Protein AF-A0A932URH0-F1 (afdb_monomer_lite)

Secondary structure (DSSP, 8-state):
--EEETTSEE-SEEEEETTT--EEEEPTT-EE--S-TTPEEEEP-S-GGGHHHHHHHHHHHHHHHHHHHHHHHHHHHHHHHHHHHHHHHHHHHHHHTT--

pLDDT: mean 78.93, std 10.64, range [52.06, 95.44]

Radius of gyration: 26.66 Å; chains: 1; bounding box: 62×22×64 Å

Sequence (100 aa):
MTRYRGGMWAPQGFYLEQDTWEARTVPKGGGILEGMENSIYIRLPVPPVLMPFLGAFLGGLYVIFLPLIAPALLVWLLGVKARKGLMSVKVRLLEGRRGA

Foldseek 3Di:
DDKDFAQDWDAFAWKAWPPPRDIDGADHPTDGRHDPRPTIIDGDPDDPVCPVVVVVVVVVCCVVVVVVVVVVVVVVVVVVVVVVVVVVVVVVVVVVVVVD

Structure (mmCIF, N/CA/C/O backbone):
data_AF-A0A932URH0-F1
#
_entry.id   AF-A0A932URH0-F1
#
loop_
_atom_site.group_PDB
_atom_site.id
_atom_site.type_symbol
_atom_site.label_atom_id
_atom_site.label_alt_id
_atom_site.label_comp_id
_atom_site.label_asym_id
_atom_site.label_entity_id
_atom_site.label_seq_id
_atom_site.pdbx_PDB_ins_code
_atom_site.Cartn_x
_atom_site.Cartn_y
_atom_site.Cartn_z
_atom_site.occupancy
_atom_site.B_iso_or_equiv
_atom_site.auth_seq_id
_atom_site.auth_comp_id
_atom_site.auth_asym_id
_atom_site.auth_atom_id
_atom_site.pdbx_PDB_model_num
ATOM 1 N N . MET A 1 1 ? -5.794 6.441 -20.835 1.00 53.53 1 MET A N 1
ATOM 2 C CA . MET A 1 1 ? -4.871 5.369 -20.399 1.00 53.53 1 MET A CA 1
ATOM 3 C C . MET A 1 1 ? -4.452 4.582 -21.626 1.00 53.53 1 MET A C 1
ATOM 5 O O . MET A 1 1 ? -5.318 4.011 -22.275 1.00 53.53 1 MET A O 1
ATOM 9 N N . THR A 1 2 ? -3.169 4.597 -21.980 1.00 67.12 2 THR A N 1
ATOM 10 C CA . THR A 1 2 ? -2.657 3.849 -23.138 1.00 67.12 2 THR A CA 1
ATOM 11 C C . THR A 1 2 ? -2.446 2.391 -22.732 1.00 67.12 2 THR A C 1
ATOM 13 O O . THR A 1 2 ? -1.708 2.125 -21.781 1.00 67.12 2 THR A O 1
ATOM 16 N N . ARG A 1 3 ? -3.132 1.467 -23.413 1.00 68.75 3 ARG A N 1
ATOM 17 C CA . ARG A 1 3 ? -2.992 0.018 -23.221 1.00 68.75 3 ARG A CA 1
ATOM 18 C C . ARG A 1 3 ? -2.015 -0.532 -24.259 1.00 68.75 3 ARG A C 1
ATOM 20 O O . ARG A 1 3 ? -2.130 -0.194 -25.434 1.00 68.75 3 ARG A O 1
ATOM 27 N N . TYR A 1 4 ? -1.085 -1.365 -23.817 1.00 74.06 4 TYR A N 1
ATOM 28 C CA . TYR A 1 4 ? -0.100 -2.055 -24.647 1.00 74.06 4 TYR A CA 1
ATOM 29 C C . TYR A 1 4 ? -0.364 -3.562 -24.575 1.00 74.06 4 TYR A C 1
ATOM 31 O O . TYR A 1 4 ? -0.869 -4.043 -23.565 1.00 74.06 4 TYR A O 1
ATOM 39 N N . ARG A 1 5 ? -0.061 -4.303 -25.641 1.00 79.88 5 ARG A N 1
ATOM 40 C CA . ARG A 1 5 ? -0.159 -5.771 -25.658 1.00 79.88 5 ARG A CA 1
ATOM 41 C C . ARG A 1 5 ? 1.222 -6.395 -25.503 1.00 79.88 5 ARG A C 1
ATOM 43 O O . ARG A 1 5 ? 2.210 -5.789 -25.928 1.00 79.88 5 ARG A O 1
ATOM 50 N N . GLY A 1 6 ? 1.269 -7.589 -24.917 1.00 74.81 6 GLY A N 1
ATOM 51 C CA . GLY A 1 6 ? 2.462 -8.435 -24.941 1.00 74.81 6 GLY A CA 1
ATOM 52 C C . GLY A 1 6 ? 2.934 -8.674 -26.377 1.00 74.81 6 GLY A C 1
ATOM 53 O O . GLY A 1 6 ? 2.127 -8.748 -27.302 1.00 74.81 6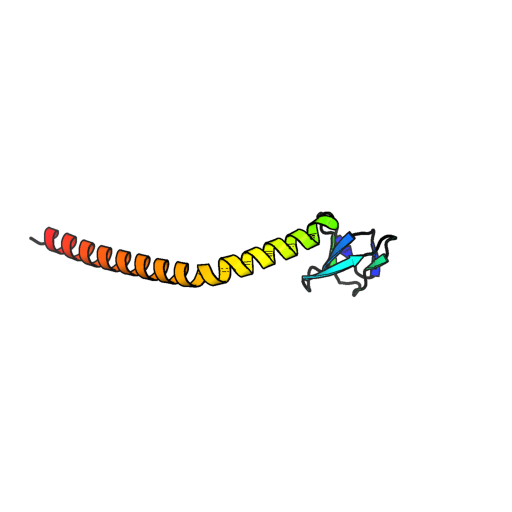 GLY A O 1
ATOM 54 N N . GLY A 1 7 ? 4.249 -8.702 -26.577 1.00 76.75 7 GLY A N 1
ATOM 55 C CA . GLY A 1 7 ? 4.883 -8.841 -27.891 1.00 76.75 7 GLY A CA 1
ATOM 56 C C . GLY A 1 7 ? 5.051 -7.537 -28.682 1.00 76.75 7 GLY A C 1
ATOM 57 O O . GLY A 1 7 ? 5.754 -7.533 -29.690 1.00 76.75 7 GLY A O 1
ATOM 58 N N . MET A 1 8 ? 4.479 -6.410 -28.237 1.00 78.38 8 MET A N 1
ATOM 59 C CA . MET A 1 8 ? 4.684 -5.113 -28.895 1.00 78.38 8 MET A CA 1
ATOM 60 C C . MET A 1 8 ? 5.888 -4.351 -28.329 1.00 78.38 8 MET A C 1
ATOM 62 O O . MET A 1 8 ? 6.214 -4.444 -27.142 1.00 78.38 8 MET A O 1
ATOM 66 N N . TRP A 1 9 ? 6.527 -3.543 -29.182 1.00 78.62 9 TRP A N 1
ATOM 67 C CA . TRP A 1 9 ? 7.562 -2.607 -28.751 1.00 78.62 9 TRP A CA 1
ATOM 68 C C . TRP A 1 9 ? 6.950 -1.502 -27.891 1.00 78.62 9 TRP A C 1
ATOM 70 O O . TRP A 1 9 ? 5.978 -0.849 -28.285 1.00 78.62 9 TRP A O 1
ATOM 80 N N . ALA A 1 10 ? 7.535 -1.282 -26.720 1.00 80.00 10 ALA A N 1
ATOM 81 C CA . ALA A 1 10 ? 7.068 -0.301 -25.764 1.00 80.00 10 ALA A CA 1
ATOM 82 C C . ALA A 1 10 ? 8.183 0.688 -25.401 1.00 80.00 10 ALA A C 1
ATOM 84 O O . ALA A 1 10 ? 9.339 0.293 -25.210 1.00 80.00 10 ALA A O 1
ATOM 85 N N . PRO A 1 11 ? 7.857 1.988 -25.276 1.00 74.94 11 PRO A N 1
ATOM 86 C CA . PRO A 1 11 ? 8.822 2.983 -24.835 1.00 74.94 11 PRO A CA 1
ATOM 87 C C . PRO A 1 11 ? 9.230 2.737 -23.377 1.00 74.94 11 PRO A C 1
ATOM 89 O O . PRO A 1 11 ? 8.494 2.122 -22.607 1.00 74.94 11 PRO A O 1
ATOM 92 N N . GLN A 1 12 ? 10.379 3.279 -22.974 1.00 75.31 12 GLN A N 1
ATOM 93 C CA . GLN A 1 12 ? 10.875 3.206 -21.598 1.00 75.31 12 GLN A CA 1
ATOM 94 C C . GLN A 1 12 ? 9.784 3.567 -20.566 1.00 75.31 12 GLN A C 1
ATOM 96 O O . GLN A 1 12 ? 9.099 4.596 -20.679 1.00 75.31 12 GLN A O 1
ATOM 101 N N . GLY A 1 13 ? 9.654 2.743 -19.524 1.00 74.44 13 GLY A N 1
ATOM 102 C CA . GLY A 1 13 ? 8.721 2.994 -18.430 1.00 74.44 13 GLY A CA 1
ATOM 103 C C . GLY A 1 13 ? 8.338 1.749 -17.640 1.00 74.44 13 GLY A C 1
ATOM 104 O O . GLY A 1 13 ? 8.845 0.655 -17.880 1.00 74.44 13 GLY A O 1
ATOM 105 N N . PHE A 1 14 ? 7.422 1.952 -16.695 1.00 75.62 14 PHE A N 1
ATOM 106 C CA . PHE A 1 14 ? 6.803 0.893 -15.908 1.00 75.62 14 PHE A CA 1
ATOM 107 C C . PHE A 1 14 ? 5.470 0.494 -16.531 1.00 75.62 14 PHE A C 1
ATOM 109 O O . PHE A 1 14 ? 4.621 1.346 -16.822 1.00 75.62 14 PHE A O 1
ATOM 116 N N . TYR A 1 15 ? 5.297 -0.806 -16.707 1.00 78.56 15 TYR A N 1
ATOM 117 C CA . TYR A 1 15 ? 4.103 -1.413 -17.265 1.00 78.56 15 TYR A CA 1
ATOM 118 C C . TYR A 1 15 ? 3.536 -2.385 -16.248 1.00 78.56 15 TYR A C 1
ATOM 120 O O . TYR A 1 15 ? 4.267 -3.192 -15.685 1.00 78.56 15 TYR A O 1
ATOM 128 N N . LEU A 1 16 ? 2.238 -2.284 -16.003 1.00 79.31 16 LEU A N 1
ATOM 129 C CA . LEU A 1 16 ? 1.520 -3.177 -15.110 1.00 79.31 16 LEU A CA 1
ATOM 130 C C . LEU A 1 16 ? 0.619 -4.075 -15.947 1.00 79.31 16 LEU A C 1
ATOM 132 O O . LEU A 1 16 ? -0.216 -3.568 -16.698 1.00 79.31 16 LEU A O 1
ATOM 136 N N . GLU A 1 17 ? 0.787 -5.382 -15.831 1.00 81.62 17 GLU A N 1
ATOM 137 C CA . GLU A 1 17 ? -0.120 -6.343 -16.450 1.00 81.62 17 GLU A CA 1
ATOM 138 C C . GLU A 1 17 ? -1.454 -6.365 -15.694 1.00 81.62 17 GLU A C 1
ATOM 140 O O . GLU A 1 17 ? -1.475 -6.461 -14.469 1.00 81.62 17 GLU A O 1
ATOM 145 N N . GLN A 1 18 ? -2.577 -6.238 -16.403 1.00 80.19 18 GLN A N 1
ATOM 146 C CA . GLN A 1 18 ? -3.897 -6.139 -15.765 1.00 80.19 18 GLN A CA 1
ATOM 147 C C . GLN A 1 18 ? -4.355 -7.447 -15.119 1.00 80.19 18 GLN A C 1
ATOM 149 O O . GLN A 1 18 ? -4.983 -7.406 -14.063 1.00 80.19 18 GLN A O 1
ATOM 154 N N . ASP A 1 19 ? -4.051 -8.580 -15.748 1.00 77.31 19 ASP A N 1
ATOM 155 C CA . ASP A 1 19 ? -4.558 -9.882 -15.311 1.00 77.31 19 ASP A CA 1
ATOM 156 C C . ASP A 1 19 ? -3.748 -10.446 -14.140 1.00 77.31 19 ASP A C 1
ATOM 158 O O . ASP A 1 19 ? -4.314 -10.989 -13.193 1.00 77.31 19 ASP A O 1
ATOM 162 N N . THR A 1 20 ? -2.424 -10.280 -14.171 1.00 79.00 20 THR A N 1
ATOM 163 C CA . THR A 1 20 ? -1.508 -10.833 -13.161 1.00 79.00 20 THR A CA 1
ATOM 164 C C . THR A 1 20 ? -1.078 -9.817 -12.106 1.00 79.00 20 THR A C 1
ATOM 166 O O . THR A 1 20 ? -0.515 -10.208 -11.086 1.00 79.00 20 THR A O 1
ATOM 169 N N . TRP A 1 21 ? -1.334 -8.520 -12.323 1.00 75.88 21 TRP A N 1
ATOM 170 C CA . TRP A 1 21 ? -0.807 -7.428 -11.494 1.00 75.88 21 TRP A CA 1
ATOM 171 C C . TRP A 1 21 ? 0.728 -7.404 -11.399 1.00 75.88 21 TRP A C 1
ATOM 173 O O . TRP A 1 21 ? 1.298 -6.816 -10.477 1.00 75.88 21 TRP A O 1
ATOM 183 N N . GLU A 1 22 ? 1.421 -7.992 -12.375 1.00 73.94 22 GLU A N 1
ATOM 184 C CA . GLU A 1 22 ? 2.879 -7.971 -12.433 1.00 73.94 22 GLU A CA 1
ATOM 185 C C . GLU A 1 22 ? 3.398 -6.648 -12.999 1.00 73.94 22 GLU A C 1
ATOM 187 O O . GLU A 1 22 ? 2.993 -6.186 -14.071 1.00 73.94 22 GLU A O 1
ATOM 192 N N . ALA A 1 23 ? 4.337 -6.035 -12.277 1.00 73.00 23 ALA A N 1
ATOM 193 C CA . ALA A 1 23 ? 5.036 -4.845 -12.732 1.00 73.00 23 ALA A CA 1
ATOM 194 C C . ALA A 1 23 ? 6.276 -5.242 -13.546 1.00 73.00 23 ALA A C 1
ATOM 196 O O . ALA A 1 23 ? 7.241 -5.782 -13.005 1.00 73.00 23 ALA A O 1
ATOM 197 N N . ARG A 1 24 ? 6.279 -4.920 -14.841 1.00 75.38 24 ARG A N 1
ATOM 198 C CA . ARG A 1 24 ? 7.434 -5.070 -15.733 1.00 75.38 24 ARG A CA 1
ATOM 199 C C . ARG A 1 24 ? 8.065 -3.713 -16.017 1.00 75.38 24 ARG A C 1
ATOM 201 O O . ARG A 1 24 ? 7.379 -2.713 -16.238 1.00 75.38 24 ARG A O 1
ATOM 208 N N . THR A 1 25 ? 9.394 -3.677 -16.018 1.00 77.38 25 THR A N 1
ATOM 209 C CA . THR A 1 25 ? 10.161 -2.454 -16.283 1.00 77.38 25 THR A CA 1
ATOM 210 C C . THR A 1 25 ? 10.840 -2.566 -17.634 1.00 77.38 25 THR A C 1
ATOM 212 O O . THR A 1 25 ? 11.633 -3.478 -17.848 1.00 77.38 25 THR A O 1
ATOM 215 N N . VAL A 1 26 ? 10.563 -1.620 -18.531 1.00 78.50 26 VAL A N 1
ATOM 216 C CA . VAL A 1 26 ? 11.242 -1.539 -19.828 1.00 78.50 26 VAL A CA 1
ATOM 217 C C . VAL A 1 26 ? 12.442 -0.586 -19.704 1.00 78.50 26 VAL A C 1
ATOM 219 O O . VAL A 1 26 ? 12.242 0.585 -19.348 1.00 78.50 26 VAL A O 1
ATOM 222 N N . PRO A 1 27 ? 13.679 -1.052 -19.969 1.00 72.00 27 PRO A N 1
ATOM 223 C CA . PRO A 1 27 ? 14.900 -0.266 -19.789 1.00 72.00 27 PRO A CA 1
ATOM 224 C C . PRO A 1 27 ? 15.022 0.928 -20.757 1.00 72.00 27 PRO A C 1
ATOM 226 O O . PRO A 1 27 ? 14.246 1.101 -21.702 1.00 72.00 27 PRO A O 1
ATOM 229 N N . LYS A 1 28 ? 16.014 1.796 -20.495 1.00 62.53 28 LYS A N 1
ATOM 230 C CA . LYS A 1 28 ? 16.365 2.937 -21.362 1.00 62.53 28 LYS A CA 1
ATOM 231 C C . LYS A 1 28 ? 16.758 2.417 -22.750 1.00 62.53 28 LYS A C 1
ATOM 233 O O . LYS A 1 28 ? 17.729 1.681 -22.859 1.00 62.53 28 LYS A O 1
ATOM 238 N N . GLY A 1 29 ? 16.004 2.804 -23.780 1.00 62.78 29 GLY A N 1
ATOM 239 C CA . GLY A 1 29 ? 16.150 2.298 -25.156 1.00 62.78 29 GLY A CA 1
ATOM 240 C C . GLY A 1 29 ? 14.870 1.683 -25.729 1.00 62.78 29 GLY A C 1
ATOM 241 O O . GLY A 1 29 ? 14.764 1.509 -26.939 1.00 62.78 29 GLY A O 1
ATOM 242 N N . GLY A 1 30 ? 13.869 1.435 -24.877 1.00 68.12 30 GLY A N 1
ATOM 243 C CA . GLY A 1 30 ? 12.672 0.707 -25.284 1.00 68.12 30 GLY A CA 1
ATOM 244 C C . GLY A 1 30 ? 12.959 -0.786 -25.421 1.00 68.12 30 GLY A C 1
ATOM 245 O O . GLY A 1 30 ? 14.107 -1.225 -25.464 1.00 68.12 30 GLY A O 1
ATOM 246 N N . GLY A 1 31 ? 11.904 -1.583 -25.432 1.00 76.88 31 GLY A N 1
ATOM 247 C CA . GLY A 1 31 ? 12.021 -3.034 -25.443 1.00 76.88 31 GLY A CA 1
ATOM 248 C C . GLY A 1 31 ? 10.695 -3.675 -25.798 1.00 76.88 31 GLY A C 1
ATOM 249 O O . GLY A 1 31 ? 9.653 -3.017 -25.802 1.00 76.88 31 GLY A O 1
ATOM 250 N N . ILE A 1 32 ? 10.743 -4.958 -26.128 1.00 76.75 32 ILE A N 1
ATOM 251 C CA . ILE A 1 32 ? 9.535 -5.744 -26.357 1.00 76.75 32 ILE A CA 1
ATOM 252 C C . ILE A 1 32 ? 8.931 -6.069 -24.990 1.00 76.75 32 ILE A C 1
ATOM 254 O O . ILE A 1 32 ? 9.641 -6.502 -24.083 1.00 76.75 32 ILE A O 1
ATOM 258 N N . LEU A 1 33 ? 7.628 -5.834 -24.831 1.00 74.31 33 LEU A N 1
ATOM 259 C CA . LEU A 1 33 ? 6.892 -6.301 -23.658 1.00 74.31 33 LEU A CA 1
ATOM 260 C C . LEU A 1 33 ? 6.841 -7.829 -23.687 1.00 74.31 33 LEU A C 1
ATOM 262 O O . LEU A 1 33 ? 6.097 -8.415 -24.470 1.00 74.31 33 LEU A O 1
ATOM 266 N N . GLU A 1 34 ? 7.648 -8.468 -22.847 1.00 65.00 34 GLU A N 1
ATOM 267 C CA . GLU A 1 34 ? 7.630 -9.918 -22.673 1.00 65.00 34 GLU A CA 1
ATOM 268 C C . GLU A 1 34 ? 6.304 -10.344 -22.031 1.00 65.00 34 GLU A C 1
ATOM 270 O O . GLU A 1 34 ? 6.045 -10.006 -20.878 1.00 65.00 34 GLU A O 1
ATOM 275 N N . GLY A 1 35 ? 5.471 -11.062 -22.785 1.00 65.44 35 GLY A N 1
ATOM 276 C CA . GLY A 1 35 ? 4.150 -11.534 -22.366 1.00 65.44 35 GLY A CA 1
ATOM 277 C C . GLY A 1 35 ? 3.423 -12.232 -23.518 1.00 65.44 35 GLY A C 1
ATOM 278 O O . GLY A 1 35 ? 3.850 -12.136 -24.670 1.00 65.44 35 GLY A O 1
ATOM 279 N N . MET A 1 36 ? 2.330 -12.940 -23.223 1.00 63.72 36 MET A N 1
ATOM 280 C CA . MET A 1 36 ? 1.471 -13.514 -24.267 1.00 63.72 36 MET A CA 1
ATOM 281 C C . MET A 1 36 ? 0.761 -12.396 -25.043 1.00 63.72 36 MET A C 1
ATOM 283 O O . MET A 1 36 ? 0.526 -11.309 -24.523 1.00 63.72 36 MET A O 1
ATOM 287 N N . GLU A 1 37 ? 0.363 -12.660 -26.286 1.00 64.00 37 GLU A N 1
ATOM 288 C CA . GLU A 1 37 ? -0.293 -11.670 -27.161 1.00 64.00 37 GLU A CA 1
ATOM 289 C C . GLU A 1 37 ? -1.632 -11.141 -26.592 1.00 64.00 37 GLU A C 1
ATOM 291 O O . GLU A 1 37 ? -2.093 -10.050 -26.942 1.00 64.00 37 GLU A O 1
ATOM 296 N N . ASN A 1 38 ? -2.219 -11.886 -25.646 1.00 70.62 38 ASN A N 1
ATOM 297 C CA . ASN A 1 38 ? -3.418 -11.512 -24.895 1.00 70.62 3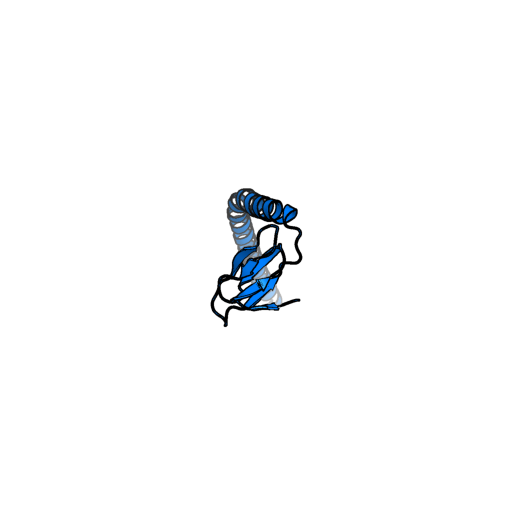8 ASN A CA 1
ATOM 298 C C . ASN A 1 38 ? -3.143 -10.694 -23.619 1.00 70.62 38 ASN A C 1
ATOM 300 O O . ASN A 1 38 ? -4.085 -10.129 -23.068 1.00 70.62 38 ASN A O 1
ATOM 304 N N . SER A 1 39 ? -1.893 -10.594 -23.156 1.00 74.19 39 SER A N 1
ATOM 305 C CA . SER A 1 39 ? -1.538 -9.831 -21.956 1.00 74.19 39 SER A CA 1
ATOM 306 C C . SER A 1 39 ? -1.743 -8.334 -22.192 1.00 74.19 39 SER A C 1
ATOM 308 O O . SER A 1 39 ? -1.124 -7.741 -23.084 1.00 74.19 39 SER A O 1
ATOM 310 N N . ILE A 1 40 ? -2.605 -7.705 -21.388 1.00 78.69 40 ILE A N 1
ATOM 311 C CA . ILE A 1 40 ? -2.857 -6.261 -21.447 1.00 78.69 40 ILE A CA 1
ATOM 312 C C . ILE A 1 40 ? -1.998 -5.550 -20.403 1.00 78.69 40 ILE A C 1
ATOM 314 O O . ILE A 1 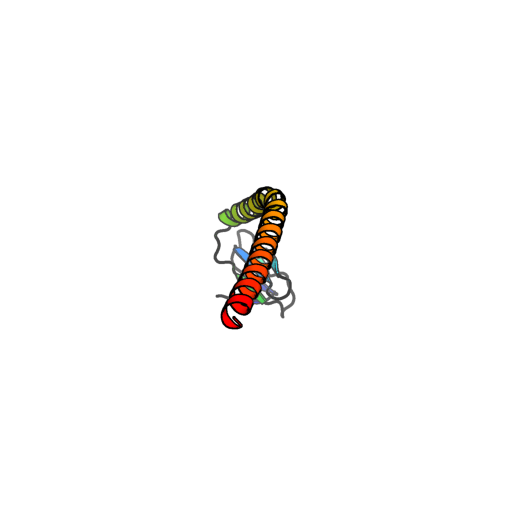40 ? -2.194 -5.702 -19.199 1.00 78.69 40 ILE A O 1
ATOM 318 N N . TYR A 1 41 ? -1.095 -4.697 -20.876 1.00 75.62 41 TYR A N 1
ATOM 319 C CA . TYR A 1 41 ? -0.229 -3.861 -20.057 1.00 75.62 41 TYR A CA 1
ATOM 320 C C . TYR A 1 41 ? -0.744 -2.420 -20.000 1.00 75.62 41 TYR A C 1
ATOM 322 O O . TYR A 1 41 ? -0.983 -1.776 -21.026 1.00 75.62 41 TYR A O 1
ATOM 330 N N . ILE A 1 42 ? -0.876 -1.870 -18.795 1.00 79.00 42 ILE A N 1
ATOM 331 C CA . ILE A 1 42 ? -1.124 -0.445 -18.568 1.00 79.00 42 ILE A CA 1
ATOM 332 C C . ILE A 1 42 ? 0.209 0.242 -18.306 1.00 79.00 42 ILE A C 1
ATOM 334 O O . ILE A 1 42 ? 0.946 -0.138 -17.396 1.00 79.00 42 ILE A O 1
ATOM 338 N N . ARG A 1 43 ? 0.497 1.313 -19.046 1.00 70.69 43 ARG A N 1
ATOM 339 C CA . ARG A 1 43 ? 1.613 2.191 -18.693 1.00 70.69 43 ARG A CA 1
ATOM 340 C C . ARG A 1 43 ? 1.263 2.980 -17.435 1.00 70.69 43 ARG A C 1
ATOM 342 O O . ARG A 1 43 ? 0.303 3.755 -17.435 1.00 70.69 43 ARG A O 1
ATOM 349 N N . LEU A 1 44 ? 2.062 2.811 -16.389 1.00 71.38 44 LEU A N 1
ATOM 350 C CA . LEU A 1 44 ? 1.932 3.589 -15.167 1.00 71.38 44 LEU A CA 1
ATOM 351 C C . LEU A 1 44 ? 2.403 5.033 -15.440 1.00 71.38 44 LEU A C 1
ATOM 353 O O . LEU A 1 44 ? 3.555 5.229 -15.830 1.00 71.38 44 LEU A O 1
ATOM 357 N N . PRO A 1 45 ? 1.551 6.060 -15.244 1.00 67.38 45 PRO A N 1
ATOM 358 C CA . PRO A 1 45 ? 1.911 7.463 -15.465 1.00 67.38 45 PRO A CA 1
ATOM 359 C C . PRO A 1 45 ? 2.752 8.048 -14.316 1.00 67.38 45 PRO A C 1
ATOM 361 O O . PRO A 1 45 ? 2.799 9.261 -14.137 1.00 67.38 45 PRO A O 1
ATOM 364 N N . VAL A 1 46 ? 3.398 7.201 -13.512 1.00 66.62 46 VAL A N 1
ATOM 365 C CA . VAL A 1 46 ? 4.295 7.626 -12.437 1.00 66.62 46 VAL A CA 1
ATOM 366 C C . VAL A 1 46 ? 5.732 7.684 -12.957 1.00 66.62 46 VAL A C 1
ATOM 368 O O . VAL A 1 46 ? 6.204 6.723 -13.571 1.00 66.62 46 VAL A O 1
ATOM 371 N N . PRO A 1 47 ? 6.455 8.793 -12.714 1.00 69.38 47 PRO A N 1
ATOM 372 C CA . PRO A 1 47 ? 7.879 8.874 -12.981 1.00 69.38 47 PRO A CA 1
ATOM 373 C C . PRO A 1 47 ? 8.626 7.687 -12.354 1.00 69.38 47 PRO A C 1
ATOM 375 O O . PRO A 1 47 ? 8.432 7.417 -11.168 1.00 69.38 47 PRO A O 1
ATOM 378 N N . PRO A 1 48 ? 9.534 7.028 -13.095 1.00 67.81 48 PRO A N 1
ATOM 379 C CA . PRO A 1 48 ? 10.368 5.939 -12.591 1.00 67.81 48 PRO A CA 1
ATOM 380 C C . PRO A 1 48 ? 11.030 6.188 -11.236 1.00 67.81 48 PRO A C 1
ATOM 382 O O . PRO A 1 48 ? 11.168 5.285 -10.418 1.00 67.81 48 PRO A O 1
ATOM 385 N N . VAL A 1 49 ? 11.409 7.443 -10.999 1.00 69.12 49 VAL A N 1
ATOM 386 C CA . VAL A 1 49 ? 12.093 7.905 -9.791 1.00 69.12 49 VAL A CA 1
ATOM 387 C C . VAL A 1 49 ? 11.191 7.853 -8.554 1.00 69.12 49 VAL A C 1
ATOM 389 O O . VAL A 1 49 ? 11.702 7.729 -7.449 1.00 69.12 49 VAL A O 1
ATOM 392 N N . LEU A 1 50 ? 9.865 7.912 -8.714 1.00 76.62 50 LEU A N 1
ATOM 393 C CA . LEU A 1 50 ? 8.914 7.905 -7.597 1.00 76.62 50 LEU A CA 1
ATOM 394 C C . LEU A 1 50 ? 8.525 6.495 -7.137 1.00 76.62 50 LEU A C 1
ATOM 396 O O . LEU A 1 50 ? 8.020 6.339 -6.027 1.00 76.62 50 LEU A O 1
ATOM 400 N N . MET A 1 51 ? 8.782 5.461 -7.941 1.00 74.62 51 MET A N 1
ATOM 401 C CA . MET A 1 51 ? 8.383 4.094 -7.594 1.00 74.62 51 MET A CA 1
ATOM 402 C C . MET A 1 51 ? 9.071 3.557 -6.319 1.00 74.62 51 MET A C 1
ATOM 404 O O . MET A 1 51 ? 8.377 2.992 -5.471 1.00 74.62 51 MET A O 1
ATOM 408 N N . PRO A 1 52 ? 10.381 3.795 -6.087 1.00 80.88 52 PRO A N 1
ATOM 409 C CA . PRO A 1 52 ? 11.030 3.430 -4.825 1.00 80.88 52 PRO A CA 1
ATOM 410 C C . PRO A 1 52 ? 10.443 4.156 -3.609 1.00 80.88 52 PRO A C 1
ATOM 412 O O . PRO A 1 52 ? 10.320 3.558 -2.543 1.00 80.88 52 PRO A O 1
ATOM 415 N N . PHE A 1 53 ? 10.031 5.420 -3.765 1.00 86.56 53 PHE A N 1
ATOM 416 C CA . PHE A 1 53 ? 9.383 6.174 -2.688 1.00 86.56 53 PHE A CA 1
ATOM 417 C C . PHE A 1 53 ? 8.029 5.582 -2.328 1.00 86.56 53 PHE A C 1
ATOM 419 O O . PHE A 1 53 ? 7.694 5.536 -1.151 1.00 86.56 53 PHE A O 1
ATOM 426 N N . LEU A 1 54 ? 7.272 5.088 -3.310 1.00 84.62 54 LEU A N 1
ATOM 427 C CA . LEU A 1 54 ? 6.010 4.405 -3.043 1.00 84.62 54 LEU A CA 1
ATOM 428 C C . LEU A 1 54 ? 6.239 3.111 -2.251 1.00 84.62 54 LEU A C 1
ATOM 430 O O . LEU A 1 54 ? 5.533 2.863 -1.278 1.00 84.62 54 LEU A O 1
ATOM 434 N N . GLY A 1 55 ? 7.263 2.333 -2.617 1.00 85.62 55 GLY A N 1
ATOM 435 C CA . GLY A 1 55 ? 7.669 1.144 -1.863 1.00 85.62 55 GLY A CA 1
ATOM 436 C C . GLY A 1 55 ? 8.082 1.475 -0.426 1.00 85.62 55 GLY A C 1
ATOM 437 O O . GLY A 1 55 ? 7.577 0.866 0.515 1.00 85.62 55 GLY A O 1
ATOM 438 N N . ALA A 1 56 ? 8.935 2.486 -0.241 1.00 89.12 56 ALA A N 1
ATOM 439 C CA . ALA A 1 56 ? 9.363 2.945 1.080 1.00 89.12 56 ALA A CA 1
ATOM 440 C C . ALA A 1 56 ? 8.200 3.514 1.910 1.00 89.12 56 ALA A C 1
ATOM 442 O O . ALA A 1 56 ? 8.110 3.248 3.105 1.00 89.12 56 ALA A O 1
ATOM 443 N N . PHE A 1 57 ? 7.287 4.257 1.284 1.00 93.62 57 PHE A N 1
ATOM 444 C CA . PHE A 1 57 ? 6.108 4.819 1.934 1.00 93.62 57 PHE A CA 1
ATOM 445 C C . PHE A 1 57 ? 5.145 3.723 2.389 1.00 93.62 57 PHE A C 1
ATOM 447 O O . PHE A 1 57 ? 4.743 3.715 3.548 1.00 93.62 57 PHE A O 1
ATOM 454 N N . LEU A 1 58 ? 4.816 2.767 1.514 1.00 91.25 58 LEU A N 1
ATOM 455 C CA . LEU A 1 58 ? 3.955 1.633 1.857 1.00 91.25 58 LEU A CA 1
ATOM 456 C C . LEU A 1 58 ? 4.598 0.739 2.923 1.00 91.25 58 LEU A C 1
ATOM 458 O O . LEU A 1 58 ? 3.920 0.331 3.864 1.00 91.25 58 LEU A O 1
ATOM 462 N N . GLY A 1 59 ? 5.904 0.484 2.822 1.00 90.88 59 GLY A N 1
ATOM 463 C CA . GLY A 1 59 ? 6.655 -0.262 3.831 1.00 90.88 59 GLY A CA 1
ATOM 464 C C . GLY A 1 59 ? 6.700 0.457 5.181 1.00 90.88 59 GLY A C 1
ATOM 465 O O . GLY A 1 59 ? 6.454 -0.157 6.216 1.00 90.88 59 GLY A O 1
ATOM 466 N N . GLY A 1 60 ? 6.943 1.769 5.184 1.00 94.19 60 GLY A N 1
ATOM 467 C CA . GLY A 1 60 ? 6.919 2.591 6.395 1.00 94.19 60 GLY A CA 1
ATOM 468 C C . GLY A 1 60 ? 5.530 2.641 7.028 1.00 94.19 60 GLY A C 1
ATOM 469 O O . GLY A 1 60 ? 5.396 2.463 8.239 1.00 94.19 60 GLY A O 1
ATOM 470 N N . LEU A 1 61 ? 4.488 2.797 6.207 1.00 94.88 61 LEU A N 1
ATOM 471 C CA . LEU A 1 61 ? 3.102 2.737 6.655 1.00 94.88 61 LEU A CA 1
ATOM 472 C C . LEU A 1 61 ? 2.803 1.380 7.291 1.00 94.88 61 LEU A C 1
ATOM 474 O O . LEU A 1 61 ? 2.232 1.348 8.373 1.00 94.88 61 LEU A O 1
ATOM 478 N N . TYR A 1 62 ? 3.243 0.279 6.679 1.00 92.19 62 TYR A N 1
ATOM 479 C CA . TYR A 1 62 ? 3.100 -1.060 7.244 1.00 92.19 62 TYR A CA 1
ATOM 480 C C . TYR A 1 62 ? 3.791 -1.169 8.609 1.00 92.19 62 TYR A C 1
ATOM 482 O O . TYR A 1 62 ? 3.136 -1.498 9.590 1.00 92.19 62 TYR A O 1
ATOM 490 N N . VAL A 1 63 ? 5.073 -0.814 8.724 1.00 95.12 63 VAL A N 1
ATOM 491 C CA . VAL A 1 63 ? 5.825 -0.928 9.990 1.00 95.12 63 VAL A CA 1
ATOM 492 C C . VAL A 1 63 ? 5.237 -0.059 11.107 1.00 95.12 63 VAL A C 1
ATOM 494 O O . VAL A 1 63 ? 5.244 -0.477 12.262 1.00 95.12 63 VAL A O 1
ATOM 497 N N . ILE A 1 64 ? 4.713 1.126 10.785 1.00 93.50 64 ILE A N 1
ATOM 498 C CA . ILE A 1 64 ? 4.137 2.043 11.779 1.00 93.50 64 ILE A CA 1
ATOM 499 C C . ILE A 1 64 ? 2.698 1.655 12.136 1.00 93.50 64 ILE A C 1
ATOM 501 O O . ILE A 1 64 ? 2.345 1.623 13.313 1.00 93.50 64 ILE A O 1
ATOM 505 N N . PHE A 1 65 ? 1.846 1.358 11.152 1.00 94.50 65 PHE A N 1
ATOM 506 C CA . PHE A 1 65 ? 0.430 1.079 11.406 1.00 94.50 65 PHE A CA 1
ATOM 507 C C . PHE A 1 65 ? 0.186 -0.331 11.926 1.00 94.50 65 PHE A C 1
ATOM 509 O O . 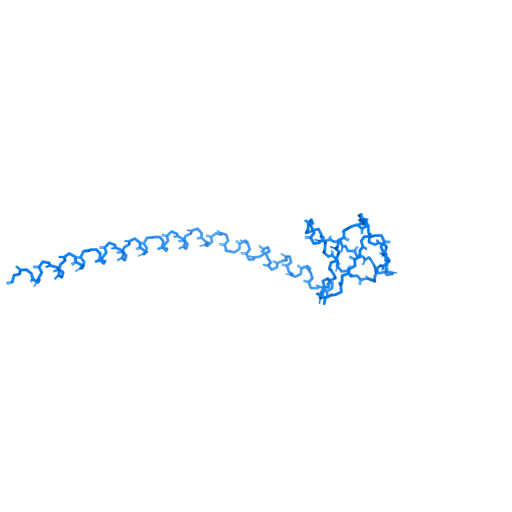PHE A 1 65 ? -0.750 -0.512 12.699 1.00 94.50 65 PHE A O 1
ATOM 516 N N . LEU A 1 66 ? 0.994 -1.327 11.560 1.00 92.38 66 LEU A N 1
ATOM 517 C CA . LEU A 1 66 ? 0.788 -2.701 12.022 1.00 92.38 66 LEU A CA 1
ATOM 518 C C . LEU A 1 66 ? 0.820 -2.846 13.559 1.00 92.38 66 LEU A C 1
ATOM 520 O O . LEU A 1 66 ? -0.093 -3.469 14.101 1.00 92.38 66 LEU A O 1
ATOM 524 N N . PRO A 1 67 ? 1.771 -2.248 14.306 1.00 92.12 67 PRO A N 1
ATOM 525 C CA . PRO A 1 67 ? 1.734 -2.295 15.767 1.00 92.12 67 PRO A CA 1
ATOM 526 C C . PRO A 1 67 ? 0.628 -1.417 16.376 1.00 92.12 67 PRO A C 1
ATOM 528 O O . PRO A 1 67 ? 0.244 -1.639 17.522 1.00 92.12 67 PRO A O 1
ATOM 531 N N . LEU A 1 68 ? 0.091 -0.440 15.636 1.00 94.56 68 LEU A N 1
ATOM 532 C CA . LEU A 1 68 ? -0.952 0.476 16.117 1.00 94.56 68 LEU A CA 1
ATOM 533 C C . LEU A 1 68 ? -2.377 -0.022 15.839 1.00 94.56 68 LEU A C 1
ATOM 535 O O . LEU A 1 68 ? -3.288 0.254 16.621 1.00 94.56 68 LEU A O 1
ATOM 539 N N . ILE A 1 69 ? -2.593 -0.768 14.753 1.00 92.81 69 ILE A N 1
ATOM 540 C CA . ILE A 1 69 ? -3.929 -1.210 14.336 1.00 92.81 69 ILE A CA 1
ATOM 541 C C . ILE A 1 69 ? -4.536 -2.174 15.361 1.00 92.81 69 ILE A C 1
ATOM 543 O O . ILE A 1 69 ? -5.723 -2.085 15.659 1.00 92.81 69 ILE A O 1
ATOM 547 N N . ALA A 1 70 ? -3.722 -3.050 15.955 1.00 88.38 70 ALA A N 1
ATOM 548 C CA . ALA A 1 70 ? -4.169 -4.020 16.949 1.00 88.38 70 ALA A CA 1
ATOM 549 C C . ALA A 1 70 ? -4.724 -3.358 18.231 1.00 88.38 70 ALA A C 1
ATOM 551 O O . ALA A 1 70 ? -5.884 -3.617 18.570 1.00 88.38 70 ALA A O 1
ATOM 552 N N . PRO A 1 71 ? -3.987 -2.470 18.932 1.00 94.06 71 PRO A N 1
ATOM 553 C CA . PRO A 1 71 ? -4.539 -1.766 20.086 1.00 94.06 71 PRO A CA 1
ATOM 554 C C . PRO A 1 71 ? -5.679 -0.814 19.697 1.00 94.06 71 PRO A C 1
ATOM 556 O O . PRO A 1 71 ? -6.653 -0.712 20.443 1.00 94.06 71 PRO A O 1
ATOM 559 N N . ALA A 1 72 ? -5.623 -0.170 18.525 1.00 93.94 72 ALA A N 1
ATOM 560 C CA . ALA A 1 72 ? -6.710 0.689 18.052 1.00 93.94 72 ALA A CA 1
ATOM 561 C C . ALA A 1 72 ? -8.025 -0.091 17.874 1.00 93.94 72 ALA A C 1
ATOM 563 O O . ALA A 1 72 ? -9.076 0.347 18.348 1.00 93.94 72 ALA A O 1
ATOM 564 N N . LEU A 1 73 ? -7.965 -1.274 17.254 1.00 95.12 73 LEU A N 1
ATOM 565 C CA . LEU A 1 73 ? -9.116 -2.165 17.100 1.00 95.12 73 LEU A CA 1
ATOM 566 C C . LEU A 1 73 ? -9.642 -2.656 18.450 1.00 95.12 73 LEU A C 1
ATOM 568 O O . LEU A 1 73 ? -10.857 -2.715 18.640 1.00 95.12 73 LEU A O 1
ATOM 572 N N . LEU A 1 74 ? -8.754 -2.961 19.401 1.00 94.25 74 LEU A N 1
ATOM 573 C CA . LEU A 1 74 ? -9.150 -3.385 20.743 1.00 94.25 74 LEU A CA 1
ATOM 574 C C . LEU A 1 74 ? -9.916 -2.276 21.480 1.00 94.25 74 LEU A C 1
ATOM 576 O O . LEU A 1 74 ? -11.010 -2.516 21.995 1.00 94.25 74 LEU A O 1
ATOM 580 N N . VAL A 1 75 ? -9.385 -1.051 21.483 1.00 95.44 75 VAL A N 1
ATOM 581 C CA . VAL A 1 75 ? -10.044 0.115 22.096 1.00 95.44 75 VAL A CA 1
ATOM 582 C C . VAL A 1 75 ? -11.378 0.408 21.410 1.00 95.44 75 VAL A C 1
ATOM 584 O O . VAL A 1 75 ? -12.384 0.643 22.084 1.00 95.44 75 VAL A O 1
ATOM 587 N N . TRP A 1 76 ? -11.420 0.340 20.079 1.00 93.88 76 TRP A N 1
ATOM 588 C CA . TRP A 1 76 ? -12.647 0.542 19.314 1.00 93.88 76 TRP A CA 1
ATOM 589 C C . TRP A 1 76 ? -13.717 -0.497 19.660 1.00 93.88 76 TRP A C 1
ATOM 591 O O . TRP A 1 76 ? -14.862 -0.132 19.940 1.00 93.88 76 TRP A O 1
ATOM 601 N N . LEU A 1 77 ? -13.351 -1.780 19.725 1.00 93.75 77 LEU A N 1
ATOM 602 C CA . LEU A 1 77 ? -14.271 -2.858 20.080 1.00 93.75 77 LEU A CA 1
ATOM 603 C C . LEU A 1 77 ? -14.844 -2.666 21.490 1.00 93.75 77 LEU A C 1
ATOM 605 O O . LEU A 1 77 ? -16.056 -2.798 21.692 1.00 93.75 77 LEU A O 1
ATOM 609 N N . LEU A 1 78 ? -13.993 -2.311 22.456 1.00 93.56 78 LEU A N 1
ATOM 610 C CA . LEU A 1 78 ? -14.410 -2.029 23.830 1.00 93.56 78 LEU A CA 1
ATOM 611 C C . LEU A 1 78 ? -15.350 -0.818 23.896 1.00 93.56 78 LEU A C 1
ATOM 613 O O . LEU A 1 78 ? -16.406 -0.900 24.528 1.00 93.56 78 LEU A O 1
ATOM 617 N N . GLY A 1 79 ? -15.031 0.268 23.190 1.00 93.00 79 GLY A N 1
ATOM 618 C CA . GLY A 1 79 ? -15.875 1.462 23.123 1.00 93.00 79 GLY A CA 1
ATOM 619 C C . GLY A 1 79 ? -17.241 1.194 22.485 1.00 93.00 79 GLY A C 1
ATOM 620 O O . GLY A 1 79 ? -18.277 1.599 23.023 1.00 93.00 79 GLY A O 1
ATOM 621 N N . VAL A 1 80 ? -17.278 0.452 21.374 1.00 91.38 80 VAL A N 1
ATOM 622 C CA . VAL A 1 80 ? -18.530 0.058 20.706 1.00 91.38 80 VAL A CA 1
ATOM 623 C C . VAL A 1 80 ? -19.379 -0.829 21.620 1.00 91.38 80 VAL A C 1
ATOM 625 O O . VAL A 1 80 ? -20.595 -0.625 21.715 1.00 91.38 80 VAL A O 1
ATOM 628 N N . LYS A 1 81 ? -18.761 -1.783 22.327 1.00 87.88 81 LYS A N 1
ATOM 629 C CA . LYS A 1 81 ? -19.463 -2.672 23.263 1.00 87.88 81 LYS A CA 1
ATOM 630 C C . LYS A 1 81 ? -20.022 -1.901 24.462 1.00 87.88 81 LYS A C 1
ATOM 632 O O . LYS A 1 81 ? -21.193 -2.084 24.796 1.00 87.88 81 LYS A O 1
ATOM 637 N N . ALA A 1 82 ? -19.244 -0.987 25.042 1.00 89.88 82 ALA A N 1
ATOM 638 C CA . ALA A 1 82 ? -19.686 -0.124 26.137 1.00 89.88 82 ALA A CA 1
ATOM 639 C C . ALA A 1 82 ? -20.864 0.770 25.718 1.00 89.88 82 ALA A C 1
ATOM 641 O O . ALA A 1 82 ? -21.868 0.853 26.429 1.00 89.88 82 ALA A O 1
ATOM 642 N N . ARG A 1 83 ? -20.802 1.370 24.522 1.00 89.00 83 ARG A N 1
ATOM 643 C CA . ARG A 1 83 ? -21.885 2.209 23.990 1.00 89.00 83 ARG A CA 1
ATOM 644 C C . ARG A 1 83 ? -23.174 1.419 23.764 1.00 89.00 83 ARG A C 1
ATOM 646 O O . ARG A 1 83 ? -24.245 1.898 24.130 1.00 89.00 83 ARG A O 1
ATOM 653 N N . LYS A 1 84 ? -23.089 0.212 23.191 1.00 84.06 84 LYS A N 1
ATOM 654 C CA . LYS A 1 84 ? -24.257 -0.669 23.005 1.00 84.06 84 LYS A CA 1
ATOM 655 C C . LYS A 1 84 ? -24.859 -1.102 24.345 1.00 84.06 84 LYS A C 1
ATOM 657 O O . LYS A 1 84 ? -26.077 -1.039 24.499 1.00 84.06 84 LYS A O 1
ATOM 662 N N . GLY A 1 85 ? -24.022 -1.461 25.321 1.00 83.94 85 GLY A N 1
ATOM 663 C CA . GLY A 1 85 ? -24.458 -1.785 26.683 1.00 83.94 85 GLY A CA 1
ATOM 664 C C . GLY A 1 85 ? -25.205 -0.622 27.338 1.00 83.94 85 GLY A C 1
ATOM 665 O O . GLY A 1 85 ? -26.344 -0.784 27.772 1.00 83.94 85 GLY A O 1
ATOM 666 N N . LEU A 1 86 ? -24.624 0.578 27.305 1.00 85.38 86 LEU A N 1
ATOM 667 C CA . LEU A 1 86 ? -25.225 1.789 27.868 1.00 85.38 86 LEU A CA 1
ATOM 668 C C . LEU A 1 86 ? -26.554 2.162 27.192 1.00 85.38 86 LEU A C 1
ATOM 670 O O . LEU A 1 86 ? -27.514 2.529 27.869 1.00 85.38 86 LEU A O 1
ATOM 674 N N . MET A 1 87 ? -26.636 2.035 25.865 1.00 80.88 87 MET A N 1
ATOM 675 C CA . MET A 1 87 ? -27.873 2.275 25.116 1.00 80.88 87 MET A CA 1
ATOM 676 C C . MET A 1 87 ? -28.953 1.253 25.483 1.00 80.88 87 MET A C 1
ATOM 678 O O . MET A 1 87 ? -30.097 1.642 25.688 1.00 80.88 87 MET A O 1
ATOM 682 N N . SER A 1 88 ? -28.600 -0.026 25.643 1.00 75.88 88 SER A N 1
ATOM 683 C CA . SER A 1 88 ? -29.561 -1.069 26.031 1.00 75.88 88 SER A CA 1
ATOM 684 C C . SER A 1 88 ? -30.150 -0.842 27.431 1.00 75.88 88 SER A C 1
ATOM 686 O O . SER A 1 88 ? -31.352 -1.009 27.637 1.00 75.88 88 SER A O 1
ATOM 688 N N . VAL A 1 89 ? -29.330 -0.363 28.373 1.00 78.00 89 VAL A N 1
ATOM 689 C CA . VAL A 1 89 ? -29.763 0.005 29.729 1.00 78.00 89 VAL A CA 1
ATOM 690 C C . VAL A 1 89 ? -30.641 1.256 29.703 1.00 78.00 89 VAL A C 1
ATOM 692 O O . VAL A 1 89 ? -31.700 1.278 30.328 1.00 78.00 89 VAL A O 1
ATOM 695 N N . LYS A 1 90 ? -30.251 2.284 28.938 1.00 79.31 90 LYS A N 1
ATOM 696 C CA . LYS A 1 90 ? -31.033 3.521 28.796 1.00 79.31 90 LYS A CA 1
ATOM 697 C C . LYS A 1 90 ? -32.399 3.269 28.151 1.00 79.31 90 LYS A C 1
ATOM 699 O O . LYS A 1 90 ? -33.382 3.847 28.599 1.00 79.31 90 LYS A O 1
ATOM 704 N N . VAL A 1 91 ? -32.471 2.404 27.138 1.00 77.69 91 VAL A N 1
ATOM 705 C CA . VAL A 1 91 ? -33.735 2.015 26.490 1.00 77.69 91 VAL A CA 1
ATOM 706 C C . VAL A 1 91 ? -34.653 1.310 27.491 1.00 77.69 91 VAL A C 1
ATOM 708 O O . VAL A 1 91 ? -35.781 1.759 27.671 1.00 77.69 91 VAL A O 1
ATOM 711 N N . ARG A 1 92 ? -34.148 0.316 28.239 1.00 73.88 92 ARG A N 1
ATOM 712 C CA . ARG A 1 92 ? -34.922 -0.360 29.301 1.00 73.88 92 ARG A CA 1
ATOM 713 C C . ARG A 1 92 ? -35.438 0.599 30.380 1.00 73.88 92 ARG A C 1
ATOM 715 O O . ARG A 1 92 ? -36.570 0.459 30.830 1.00 73.88 92 ARG A O 1
ATOM 722 N N . LEU A 1 93 ? -34.631 1.580 30.783 1.00 74.50 93 LEU A N 1
ATOM 723 C CA . LEU A 1 93 ? -35.024 2.585 31.779 1.00 74.50 93 LEU A CA 1
ATOM 724 C C . LEU A 1 93 ? -36.092 3.562 31.266 1.00 74.50 93 LEU A C 1
ATOM 726 O O . LEU A 1 93 ? -36.948 3.989 32.036 1.00 74.50 93 LEU A O 1
ATOM 730 N N . LEU A 1 94 ? -36.054 3.931 29.985 1.00 74.38 94 LEU A N 1
ATOM 731 C CA . LEU A 1 94 ? -37.057 4.816 29.384 1.00 74.38 94 LEU A CA 1
ATOM 732 C C . LEU A 1 94 ? -38.398 4.110 29.162 1.00 74.38 94 LEU A C 1
ATOM 734 O O . LEU A 1 94 ? -39.446 4.746 29.262 1.00 74.38 94 LEU A O 1
ATOM 738 N N . GLU A 1 95 ? -38.365 2.810 28.892 1.00 70.75 95 GLU A N 1
ATOM 739 C CA . GLU A 1 95 ? -39.552 1.980 28.696 1.00 70.75 95 GLU A CA 1
ATOM 740 C C . GLU A 1 95 ? -40.276 1.715 30.026 1.00 70.75 95 GLU A C 1
ATOM 742 O O . GLU A 1 95 ? -41.486 1.911 30.117 1.00 70.75 95 GLU A O 1
ATOM 747 N N . GLY A 1 96 ? -39.527 1.441 31.103 1.00 66.31 96 GLY A N 1
ATOM 748 C CA . GLY A 1 96 ? -40.082 1.320 32.459 1.00 66.31 96 GLY A CA 1
ATOM 749 C C . GLY A 1 96 ? -40.698 2.612 33.018 1.00 66.31 96 GLY A C 1
ATOM 750 O O . GLY A 1 96 ? -41.522 2.550 33.922 1.00 66.31 96 GLY A O 1
ATOM 751 N N . ARG A 1 97 ? -40.349 3.784 32.468 1.00 60.78 97 ARG A N 1
ATOM 752 C CA . ARG A 1 97 ? -40.880 5.093 32.893 1.00 60.78 97 ARG A CA 1
ATOM 753 C C . ARG A 1 97 ? -42.120 5.549 32.108 1.00 60.78 97 ARG A C 1
ATOM 755 O O . ARG A 1 97 ? -42.686 6.578 32.447 1.00 60.78 97 ARG A O 1
ATOM 762 N N . ARG A 1 98 ? -42.520 4.834 31.049 1.00 60.06 98 ARG A N 1
ATOM 763 C CA . ARG A 1 98 ? -43.768 5.098 30.297 1.00 60.06 98 ARG A CA 1
ATOM 764 C C . ARG A 1 98 ? -44.933 4.195 30.710 1.00 60.06 98 ARG A C 1
ATOM 766 O O . ARG A 1 98 ? -46.049 4.444 30.275 1.00 60.06 98 ARG A O 1
ATOM 773 N N . GLY A 1 99 ? -44.664 3.145 31.489 1.00 57.41 99 GLY A N 1
ATOM 774 C CA . GLY A 1 99 ? -45.667 2.199 31.990 1.00 57.41 99 GLY A CA 1
ATOM 775 C C . GLY A 1 99 ? -46.139 2.453 33.427 1.00 57.41 99 GLY A C 1
ATOM 776 O O . GLY A 1 99 ? -46.867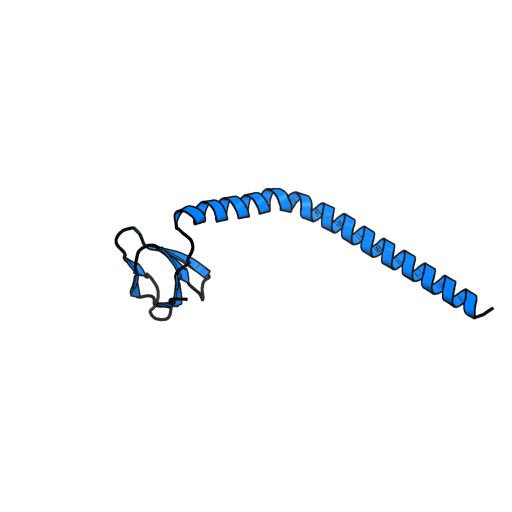 1.620 33.956 1.00 57.41 99 GLY A O 1
ATOM 777 N N . ALA A 1 100 ? -45.709 3.554 34.051 1.00 52.06 100 AL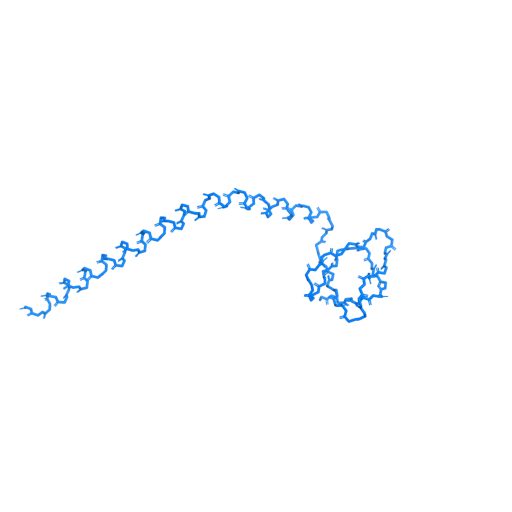A A N 1
ATOM 778 C CA . ALA A 1 100 ? -46.142 4.034 35.366 1.00 52.06 100 ALA A CA 1
ATOM 779 C C . ALA A 1 100 ? -46.735 5.437 35.212 1.00 52.06 100 ALA A C 1
ATOM 781 O O . ALA A 1 100 ? -47.709 5.738 35.931 1.00 52.06 100 ALA A O 1
#